Protein AF-A0A932F0N6-F1 (afdb_monomer_lite)

Secondary structure (DSSP, 8-state):
-----HHHHHHHHHHHHHHHHHHHHHH-S-HHHHHHHHHHHHHHHHHHHTSPP---------

Sequence (62 aa):
MNPMTPSSQLAERLLAHALLCRQIARQSWHEETAAELEKLAAECDLAAAMAPPTDDKNQSVH

Radius of gyration: 16.29 Å; chains: 1; bounding box: 37×20×47 Å

Structure (mmCIF, N/CA/C/O backbone):
data_AF-A0A932F0N6-F1
#
_entry.id   AF-A0A932F0N6-F1
#
loop_
_atom_site.group_PDB
_atom_site.id
_atom_site.type_symbol
_atom_site.label_atom_id
_atom_site.label_alt_id
_atom_site.label_comp_id
_atom_site.label_asym_id
_atom_site.label_entity_id
_atom_site.label_seq_id
_atom_site.pdbx_PDB_ins_code
_atom_site.Cartn_x
_atom_site.Cartn_y
_atom_site.Cartn_z
_atom_site.occupancy
_atom_site.B_iso_or_equiv
_atom_site.auth_seq_id
_atom_site.auth_comp_id
_atom_site.auth_asym_id
_atom_site.auth_atom_id
_atom_site.pdbx_PDB_model_num
ATOM 1 N N . MET A 1 1 ? 28.367 -4.718 -15.855 1.00 38.59 1 MET A N 1
ATOM 2 C CA . MET A 1 1 ? 27.294 -4.225 -14.966 1.00 38.59 1 MET A CA 1
ATOM 3 C C . MET A 1 1 ? 26.364 -3.403 -15.842 1.00 38.59 1 MET A C 1
ATOM 5 O O . MET A 1 1 ? 26.807 -2.381 -16.345 1.00 38.59 1 MET A O 1
ATOM 9 N N . ASN A 1 2 ? 25.170 -3.915 -16.156 1.00 44.31 2 ASN A N 1
ATOM 10 C CA . ASN A 1 2 ? 24.222 -3.224 -17.039 1.00 44.31 2 ASN A CA 1
ATOM 11 C C . ASN A 1 2 ? 23.665 -1.980 -16.328 1.00 44.31 2 ASN A C 1
ATOM 13 O O . ASN A 1 2 ? 23.256 -2.110 -15.172 1.00 44.31 2 ASN A O 1
ATOM 17 N N . PRO A 1 3 ? 23.631 -0.799 -16.971 1.00 47.28 3 PRO A N 1
ATOM 18 C CA . PRO A 1 3 ? 22.984 0.369 -16.393 1.00 47.28 3 PRO A CA 1
ATOM 19 C C . PRO A 1 3 ? 21.464 0.147 -16.404 1.00 47.28 3 PRO A C 1
ATOM 21 O O . PRO A 1 3 ? 20.815 0.231 -17.440 1.00 47.28 3 PRO A O 1
ATOM 24 N N . MET A 1 4 ? 20.903 -0.202 -15.246 1.00 51.12 4 MET A N 1
ATOM 25 C CA . MET A 1 4 ? 19.455 -0.301 -15.042 1.00 51.12 4 MET A CA 1
ATOM 26 C C . MET A 1 4 ? 18.836 1.101 -15.117 1.00 51.12 4 MET A C 1
ATOM 28 O O . MET A 1 4 ? 19.232 2.004 -14.379 1.00 51.12 4 MET A O 1
ATOM 32 N N . THR A 1 5 ? 17.886 1.286 -16.029 1.00 50.41 5 THR A N 1
ATOM 33 C CA . THR A 1 5 ? 17.288 2.580 -16.374 1.00 50.41 5 THR A CA 1
ATOM 34 C C . THR A 1 5 ? 16.363 3.133 -15.266 1.00 50.41 5 THR A C 1
ATOM 36 O O . THR A 1 5 ? 15.759 2.370 -14.509 1.00 50.41 5 THR A O 1
ATOM 39 N N . PRO A 1 6 ? 16.228 4.470 -15.138 1.00 56.78 6 PRO A N 1
ATOM 40 C CA . PRO A 1 6 ? 15.570 5.127 -13.999 1.00 56.78 6 PRO A CA 1
ATOM 41 C C . PRO A 1 6 ? 14.039 4.963 -13.909 1.00 56.78 6 PRO A C 1
ATOM 43 O O . PRO A 1 6 ? 13.495 5.120 -12.817 1.00 56.78 6 PRO A O 1
ATOM 46 N N . SER A 1 7 ? 13.321 4.638 -14.995 1.00 56.53 7 SER A N 1
ATOM 47 C CA . SER A 1 7 ? 11.858 4.434 -14.925 1.00 56.53 7 SER A CA 1
ATOM 48 C C . SER A 1 7 ? 11.473 3.061 -14.361 1.00 56.53 7 SER A C 1
ATOM 50 O O . SER A 1 7 ? 10.515 2.979 -13.593 1.00 56.53 7 SER A O 1
ATOM 52 N N . SER A 1 8 ? 12.269 2.015 -14.636 1.00 62.59 8 SER A N 1
ATOM 53 C CA . SER A 1 8 ? 12.126 0.690 -14.003 1.00 62.59 8 SER A CA 1
ATOM 54 C C . SER A 1 8 ? 12.244 0.806 -12.482 1.00 62.59 8 SER A C 1
ATOM 56 O O . SER A 1 8 ? 11.437 0.252 -11.742 1.00 62.59 8 SER A O 1
ATOM 58 N N . GLN A 1 9 ? 13.170 1.649 -12.006 1.00 80.38 9 GLN A N 1
ATOM 59 C CA . GLN A 1 9 ? 13.369 1.890 -10.575 1.00 80.38 9 GLN A CA 1
ATOM 60 C C . GLN A 1 9 ? 12.159 2.549 -9.903 1.00 80.38 9 GLN A C 1
ATOM 62 O O . GLN A 1 9 ? 11.900 2.290 -8.730 1.00 80.38 9 GLN A O 1
ATOM 67 N N . LEU A 1 10 ? 11.416 3.414 -10.603 1.00 85.81 10 LEU A N 1
ATOM 68 C CA . LEU A 1 10 ? 10.233 4.049 -10.022 1.00 85.81 10 LEU A CA 1
ATOM 69 C C . LEU A 1 10 ? 9.094 3.040 -9.852 1.00 85.81 10 LEU A C 1
ATOM 71 O O . LEU A 1 10 ? 8.527 2.959 -8.763 1.00 85.81 10 LEU A O 1
ATOM 75 N N . ALA A 1 11 ? 8.796 2.254 -10.890 1.00 88.56 11 ALA A N 1
ATOM 76 C CA . ALA A 1 11 ? 7.765 1.221 -10.823 1.00 88.56 11 ALA A CA 1
ATOM 77 C C . ALA A 1 11 ? 8.091 0.175 -9.742 1.00 88.56 11 ALA A C 1
ATOM 79 O O . ALA A 1 11 ? 7.243 -0.143 -8.912 1.00 88.56 11 ALA A O 1
ATOM 80 N N . GLU A 1 12 ? 9.343 -0.284 -9.671 1.00 89.00 12 GLU A N 1
ATOM 81 C CA . GLU A 1 12 ? 9.806 -1.216 -8.635 1.00 89.00 12 GLU A CA 1
ATOM 82 C C . GLU A 1 12 ? 9.666 -0.638 -7.220 1.00 89.00 12 GLU A C 1
ATOM 84 O O . GLU A 1 12 ? 9.198 -1.323 -6.309 1.00 89.00 12 GLU A O 1
ATOM 89 N N . ARG A 1 13 ? 10.018 0.640 -7.021 1.00 93.12 13 ARG A N 1
ATOM 90 C CA . ARG A 1 13 ? 9.859 1.318 -5.725 1.00 93.12 13 ARG A CA 1
ATOM 91 C C . ARG A 1 13 ? 8.394 1.464 -5.326 1.00 93.12 13 ARG A C 1
ATOM 93 O O . ARG A 1 13 ? 8.079 1.282 -4.153 1.00 93.12 13 ARG A O 1
ATOM 100 N N . LEU A 1 14 ? 7.515 1.781 -6.275 1.00 94.50 14 LEU A N 1
ATOM 101 C CA . LEU A 1 14 ? 6.075 1.881 -6.034 1.00 94.50 14 LEU A CA 1
ATOM 102 C C . LEU A 1 14 ? 5.487 0.524 -5.634 1.00 94.50 14 LEU A C 1
ATOM 104 O O . LEU A 1 14 ? 4.769 0.450 -4.641 1.00 94.50 14 LEU A O 1
ATOM 108 N N . LEU A 1 15 ? 5.866 -0.553 -6.325 1.00 94.75 15 LEU A N 1
ATOM 109 C CA . LEU A 1 15 ? 5.439 -1.912 -5.979 1.00 94.75 15 LEU A CA 1
ATOM 110 C C . LEU A 1 15 ? 5.960 -2.344 -4.601 1.00 94.75 15 LEU A C 1
ATOM 112 O O . LEU A 1 15 ? 5.210 -2.890 -3.791 1.00 94.75 15 LEU A O 1
ATOM 116 N N . ALA A 1 16 ? 7.229 -2.060 -4.292 1.00 95.88 16 ALA A N 1
ATOM 117 C CA . ALA A 1 16 ? 7.794 -2.339 -2.973 1.00 95.88 16 ALA A CA 1
ATOM 118 C C . ALA A 1 16 ? 7.051 -1.574 -1.863 1.00 95.88 16 ALA A C 1
ATOM 120 O O . ALA A 1 16 ? 6.786 -2.126 -0.793 1.00 95.88 16 ALA A O 1
ATOM 121 N N . HIS A 1 17 ? 6.670 -0.323 -2.126 1.00 96.75 17 HIS A N 1
ATOM 122 C CA . HIS A 1 17 ? 5.903 0.484 -1.184 1.00 96.75 17 HIS A CA 1
ATOM 123 C C . HIS A 1 17 ? 4.476 -0.049 -0.998 1.00 96.75 17 HIS A C 1
ATOM 125 O O . HIS A 1 17 ? 4.033 -0.199 0.140 1.00 96.75 17 HIS A O 1
ATOM 131 N N . ALA A 1 18 ? 3.794 -0.435 -2.081 1.00 97.44 18 ALA A N 1
ATOM 132 C CA . ALA A 1 18 ? 2.469 -1.051 -2.025 1.00 97.44 18 ALA A CA 1
ATOM 133 C C . ALA A 1 18 ? 2.458 -2.324 -1.163 1.00 97.44 18 ALA A C 1
ATOM 135 O O . ALA A 1 18 ? 1.563 -2.524 -0.335 1.00 97.44 18 ALA A O 1
ATOM 136 N N . LEU A 1 19 ? 3.479 -3.175 -1.314 1.00 97.62 19 LEU A N 1
ATOM 137 C CA . LEU A 1 19 ? 3.646 -4.378 -0.496 1.00 97.62 19 LEU A CA 1
ATOM 138 C C . LEU A 1 19 ? 3.815 -4.044 0.990 1.00 97.62 19 LEU A C 1
ATOM 140 O O . LEU A 1 19 ? 3.171 -4.675 1.831 1.00 97.62 19 LEU A O 1
ATOM 144 N N . LEU A 1 20 ? 4.628 -3.036 1.313 1.00 98.06 20 LEU A N 1
ATOM 145 C CA . LEU A 1 20 ? 4.825 -2.594 2.691 1.00 98.06 20 LEU A CA 1
ATOM 146 C C . LEU A 1 20 ? 3.524 -2.051 3.300 1.00 98.06 20 LEU A C 1
ATOM 148 O O . LEU A 1 20 ? 3.159 -2.455 4.403 1.00 98.06 20 LEU A O 1
ATOM 152 N N . CYS A 1 21 ? 2.788 -1.202 2.578 1.00 98.06 21 CYS A N 1
ATOM 153 C CA . CYS A 1 21 ? 1.501 -0.671 3.033 1.00 98.06 21 CYS A CA 1
ATOM 154 C C . CYS A 1 21 ? 0.505 -1.794 3.354 1.00 98.06 21 CYS A C 1
ATOM 156 O O . CYS A 1 21 ? -0.091 -1.792 4.430 1.00 98.06 21 CYS A O 1
ATOM 158 N N . ARG A 1 22 ? 0.399 -2.817 2.494 1.00 98.19 22 ARG A N 1
ATOM 159 C CA . ARG A 1 22 ? -0.437 -4.007 2.751 1.00 98.19 22 ARG A CA 1
ATOM 160 C C . ARG A 1 22 ? 0.020 -4.795 3.976 1.00 98.19 22 ARG A C 1
ATOM 162 O O . ARG A 1 22 ? -0.807 -5.296 4.735 1.00 98.19 22 ARG A O 1
ATOM 169 N N . GLN A 1 23 ? 1.330 -4.930 4.175 1.00 98.31 23 GLN A N 1
ATOM 170 C CA . GLN A 1 23 ? 1.878 -5.634 5.331 1.00 98.31 23 GLN A CA 1
ATOM 171 C C . GLN A 1 23 ? 1.571 -4.902 6.645 1.00 98.31 23 GLN A C 1
ATOM 173 O O . GLN A 1 23 ? 1.275 -5.564 7.642 1.00 98.31 23 GLN A O 1
ATOM 178 N N . ILE A 1 24 ? 1.623 -3.568 6.646 1.00 97.75 24 ILE A N 1
ATOM 179 C CA . ILE A 1 24 ? 1.258 -2.746 7.807 1.00 97.75 24 ILE A CA 1
ATOM 180 C C . ILE A 1 24 ? -0.256 -2.802 8.033 1.00 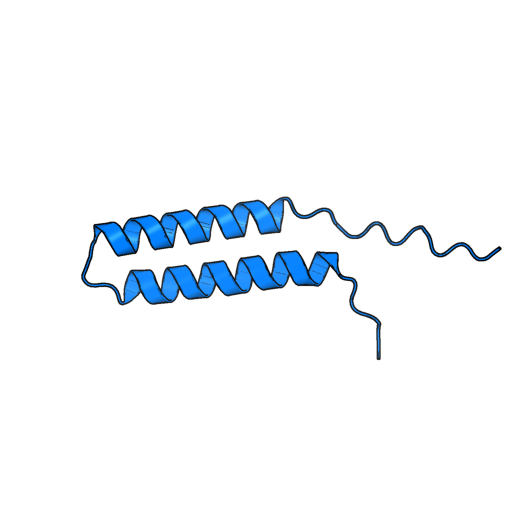97.75 24 ILE A C 1
ATOM 182 O O . ILE A 1 24 ? -0.677 -3.034 9.161 1.00 97.75 24 ILE A O 1
ATOM 186 N N . ALA A 1 25 ? -1.072 -2.682 6.980 1.00 97.25 25 ALA A N 1
ATOM 187 C CA . ALA A 1 25 ? -2.531 -2.757 7.077 1.00 97.25 25 ALA A CA 1
ATOM 188 C C . ALA A 1 25 ? -2.998 -4.052 7.759 1.00 97.25 25 ALA A C 1
ATOM 190 O O . ALA A 1 25 ? -3.776 -4.006 8.705 1.00 97.25 25 ALA A O 1
ATOM 191 N N . ARG A 1 26 ? -2.434 -5.201 7.359 1.00 97.00 26 ARG A N 1
ATOM 192 C CA . ARG A 1 26 ? -2.735 -6.518 7.956 1.00 97.00 26 ARG A CA 1
ATOM 193 C C . ARG A 1 26 ? -2.367 -6.638 9.435 1.00 97.00 26 ARG A C 1
ATOM 195 O O . ARG A 1 26 ? -2.906 -7.501 10.119 1.00 97.00 26 ARG A O 1
ATOM 202 N N . GLN A 1 27 ? -1.411 -5.839 9.901 1.00 97.19 27 GLN A N 1
ATOM 203 C CA . GLN A 1 27 ? -0.956 -5.828 11.294 1.00 97.19 27 GLN A CA 1
ATOM 204 C C . GLN A 1 27 ? -1.602 -4.702 12.113 1.00 97.19 27 GLN A C 1
ATOM 206 O O . GLN A 1 27 ? -1.416 -4.651 13.326 1.00 97.19 27 GLN A O 1
ATOM 211 N N . SER A 1 28 ? -2.347 -3.803 11.469 1.00 94.88 28 SER A N 1
ATOM 212 C CA . SER A 1 28 ? -3.029 -2.699 12.131 1.00 94.88 28 SER A CA 1
ATOM 213 C C . SER A 1 28 ? -4.275 -3.199 12.858 1.00 94.88 28 SER A C 1
ATOM 215 O O . SER A 1 28 ? -5.082 -3.938 12.301 1.00 94.88 28 SER A O 1
ATOM 217 N N . TRP A 1 29 ? -4.465 -2.748 14.098 1.00 94.94 29 TRP A N 1
ATOM 218 C CA . TRP A 1 29 ? -5.716 -2.933 14.846 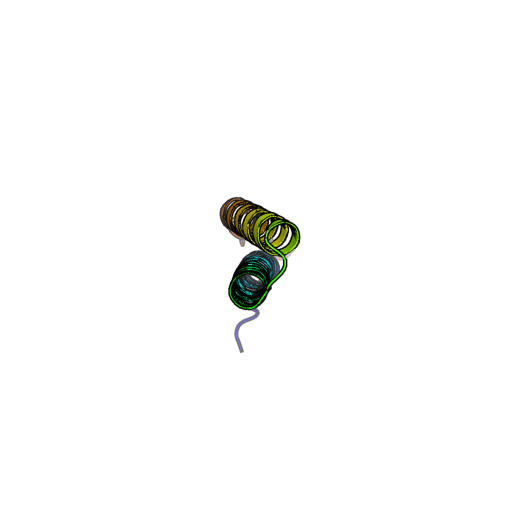1.00 94.94 29 TRP A CA 1
ATOM 219 C C . TRP A 1 29 ? -6.705 -1.779 14.653 1.00 94.94 29 TRP A C 1
ATOM 221 O O . TRP A 1 29 ? -7.841 -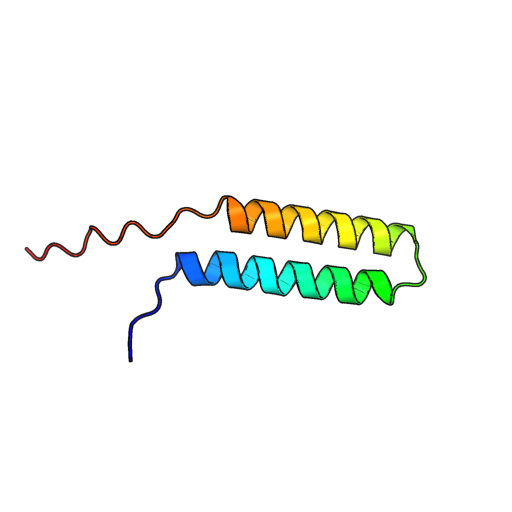1.857 15.110 1.00 94.94 29 TRP A O 1
ATOM 231 N N . HIS A 1 30 ? -6.284 -0.712 13.972 1.00 96.44 30 HIS A N 1
ATOM 232 C CA . HIS A 1 30 ? -7.153 0.390 13.580 1.00 96.44 30 HIS A CA 1
ATOM 233 C C . HIS A 1 30 ? -7.677 0.137 12.167 1.00 96.44 30 HIS A C 1
ATOM 235 O O . HIS A 1 30 ? -6.911 0.225 11.203 1.00 96.44 30 HIS A O 1
ATOM 241 N N . GLU A 1 31 ? -8.971 -0.170 12.057 1.00 95.00 31 GLU A N 1
ATOM 242 C CA . GLU A 1 31 ? -9.633 -0.497 10.785 1.00 95.00 31 GLU A CA 1
ATOM 243 C C . GLU A 1 31 ? -9.540 0.650 9.771 1.00 95.00 31 GLU A C 1
ATOM 245 O O . GLU A 1 31 ? -9.218 0.418 8.610 1.00 95.00 31 GLU A O 1
ATOM 250 N N . GLU A 1 32 ? -9.729 1.896 10.216 1.00 96.81 32 GLU A N 1
ATOM 251 C CA . GLU A 1 32 ? -9.602 3.086 9.362 1.00 96.81 32 GLU A CA 1
ATOM 252 C C . GLU A 1 32 ? -8.182 3.224 8.792 1.00 96.81 32 GLU A C 1
ATOM 254 O O . GLU A 1 32 ? -7.995 3.408 7.591 1.00 96.81 32 GLU A O 1
ATOM 259 N N . THR A 1 33 ? -7.159 3.049 9.632 1.00 96.06 33 THR A N 1
ATOM 260 C CA . THR A 1 33 ? -5.758 3.087 9.193 1.00 96.06 33 THR A CA 1
ATOM 261 C C . THR A 1 33 ? -5.429 1.937 8.243 1.00 96.06 33 THR A C 1
ATOM 263 O O . THR A 1 33 ? -4.697 2.136 7.276 1.00 96.06 33 THR A O 1
ATOM 266 N N . ALA A 1 34 ? -5.966 0.738 8.491 1.00 97.62 34 ALA A N 1
ATOM 267 C CA . ALA A 1 34 ? -5.782 -0.402 7.599 1.00 97.62 34 ALA A CA 1
ATOM 268 C C . ALA A 1 34 ? -6.393 -0.128 6.215 1.00 97.62 34 ALA A C 1
ATOM 270 O O . ALA A 1 34 ? -5.729 -0.356 5.205 1.00 97.62 34 ALA A O 1
ATOM 271 N N . ALA A 1 35 ? -7.605 0.431 6.168 1.00 97.56 35 ALA A N 1
ATOM 272 C CA . ALA A 1 35 ? -8.286 0.776 4.924 1.00 97.56 35 ALA A CA 1
ATOM 273 C C . ALA A 1 35 ? -7.536 1.853 4.118 1.00 97.56 35 ALA A C 1
ATOM 275 O O . ALA A 1 35 ? -7.348 1.698 2.911 1.00 97.56 35 ALA A O 1
ATOM 276 N N . GLU A 1 36 ? -7.047 2.913 4.771 1.00 98.31 36 GLU A N 1
ATOM 277 C CA . GLU A 1 36 ? -6.244 3.953 4.108 1.00 98.31 36 GLU A CA 1
ATOM 278 C C . GLU A 1 36 ? -4.916 3.397 3.563 1.00 98.31 36 GLU A C 1
ATOM 280 O O . GLU A 1 36 ? -4.506 3.726 2.450 1.00 98.31 36 GLU A O 1
ATOM 285 N N . LEU A 1 37 ? -4.261 2.490 4.296 1.00 98.38 37 LEU A N 1
ATOM 286 C CA . LEU A 1 37 ? -3.045 1.820 3.826 1.00 98.38 37 LEU A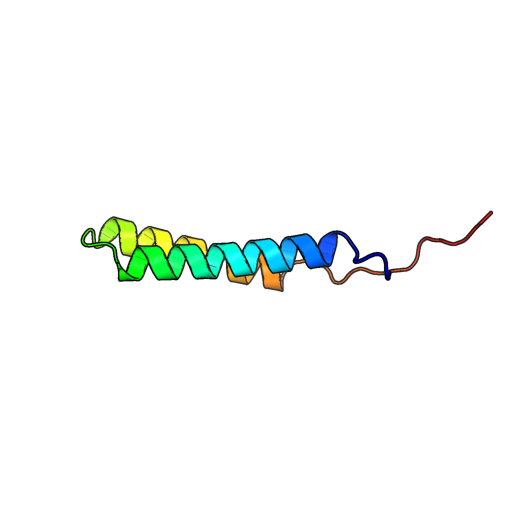 CA 1
ATOM 287 C C . LEU A 1 37 ? -3.308 0.888 2.634 1.00 98.38 37 LEU A C 1
ATOM 289 O O . LEU A 1 37 ? -2.493 0.831 1.711 1.00 98.38 37 LEU A O 1
ATOM 293 N N . GLU A 1 38 ? -4.429 0.164 2.622 1.00 98.19 38 GLU A N 1
ATOM 294 C CA . GLU A 1 38 ? -4.820 -0.661 1.474 1.00 98.19 38 GLU A CA 1
ATOM 295 C C . GLU A 1 38 ? -5.121 0.188 0.238 1.00 98.19 38 GLU A C 1
ATOM 297 O O . GLU A 1 38 ? -4.682 -0.153 -0.866 1.00 98.19 38 GLU A O 1
ATOM 302 N N . LYS A 1 39 ? -5.805 1.320 0.423 1.00 98.31 39 LYS A N 1
ATOM 303 C CA . LYS A 1 39 ? -6.065 2.288 -0.643 1.00 98.31 39 LYS A CA 1
ATOM 304 C C . LYS A 1 39 ? -4.763 2.855 -1.209 1.00 98.31 39 LYS A C 1
ATOM 306 O O . LYS A 1 39 ? -4.567 2.819 -2.422 1.00 98.31 39 LYS A O 1
ATOM 311 N N . LEU A 1 40 ? -3.842 3.288 -0.347 1.00 97.81 40 LEU A N 1
ATOM 312 C CA . LEU A 1 40 ? -2.532 3.793 -0.765 1.00 97.81 40 LEU A CA 1
ATOM 313 C C . LEU A 1 40 ? -1.733 2.736 -1.543 1.00 97.81 40 LEU A C 1
ATOM 315 O O . LEU A 1 40 ? -1.090 3.051 -2.546 1.00 97.81 40 LEU A O 1
ATOM 319 N N . ALA A 1 41 ? -1.794 1.469 -1.124 1.00 97.94 41 ALA A N 1
ATOM 320 C CA . ALA A 1 41 ? -1.161 0.378 -1.857 1.00 97.94 41 ALA A CA 1
ATOM 321 C C . ALA A 1 41 ? -1.756 0.195 -3.263 1.00 97.94 41 ALA A C 1
ATOM 323 O O . ALA A 1 41 ? -1.012 -0.016 -4.218 1.00 97.94 41 ALA A O 1
ATOM 324 N N . ALA A 1 42 ? -3.080 0.297 -3.405 1.00 97.75 42 ALA A N 1
ATOM 325 C CA . ALA A 1 42 ? -3.745 0.214 -4.704 1.00 97.75 42 ALA A CA 1
ATOM 326 C C . ALA A 1 42 ? -3.370 1.389 -5.627 1.00 97.75 42 ALA A C 1
ATOM 328 O O . ALA A 1 42 ? -3.138 1.186 -6.818 1.00 97.75 42 ALA A O 1
ATOM 329 N N . GLU A 1 43 ? -3.252 2.603 -5.082 1.00 97.69 43 GLU A N 1
ATOM 330 C CA . GLU A 1 43 ? -2.780 3.777 -5.828 1.00 97.69 43 GLU A CA 1
ATOM 331 C C . GLU A 1 43 ? -1.330 3.601 -6.309 1.00 97.69 43 GLU A C 1
ATOM 333 O O . GLU A 1 43 ? -1.013 3.929 -7.454 1.00 97.69 43 GLU A O 1
ATOM 338 N N . CYS A 1 44 ? -0.460 3.023 -5.475 1.00 96.00 44 CYS A N 1
ATOM 339 C CA . CYS A 1 44 ? 0.917 2.706 -5.855 1.00 96.00 44 CYS A CA 1
ATOM 340 C C . CYS A 1 44 ? 0.989 1.656 -6.976 1.00 96.00 44 CYS A C 1
ATOM 342 O O . CYS A 1 44 ? 1.762 1.834 -7.917 1.00 96.00 44 CYS A O 1
ATOM 344 N N . ASP A 1 45 ? 0.174 0.596 -6.913 1.00 95.44 45 ASP A N 1
ATOM 345 C CA . ASP A 1 45 ? 0.096 -0.422 -7.971 1.00 95.44 45 ASP A CA 1
ATOM 346 C C . ASP A 1 45 ? -0.360 0.194 -9.303 1.00 95.44 45 ASP A C 1
ATOM 348 O O . ASP A 1 45 ? 0.227 -0.075 -10.353 1.00 95.44 45 ASP A O 1
ATOM 352 N N . LEU A 1 46 ? -1.373 1.067 -9.264 1.00 94.81 46 LEU A N 1
ATOM 353 C CA . LEU A 1 46 ? -1.855 1.775 -10.449 1.00 94.81 46 LEU A CA 1
ATOM 354 C C . LEU A 1 46 ? -0.767 2.683 -11.035 1.00 94.81 46 LEU A C 1
ATOM 356 O O . LEU A 1 46 ? -0.525 2.661 -12.241 1.00 94.81 46 LEU A O 1
ATOM 360 N N . ALA A 1 47 ? -0.078 3.447 -10.187 1.00 91.81 47 ALA A N 1
ATOM 361 C CA . ALA A 1 47 ? 1.011 4.318 -10.613 1.00 91.81 47 ALA A CA 1
ATOM 362 C C . ALA A 1 47 ? 2.184 3.526 -11.217 1.00 91.81 47 ALA A C 1
ATOM 364 O O . ALA A 1 47 ? 2.762 3.958 -12.214 1.00 91.81 47 ALA A O 1
ATOM 365 N N . ALA A 1 48 ? 2.506 2.353 -10.664 1.00 91.25 48 ALA A N 1
ATOM 366 C CA . ALA A 1 48 ? 3.521 1.462 -11.219 1.00 91.25 48 ALA A CA 1
ATOM 367 C C . ALA A 1 48 ? 3.107 0.908 -12.592 1.00 91.25 48 ALA A C 1
ATOM 369 O O . ALA A 1 48 ? 3.929 0.869 -13.503 1.00 91.25 48 ALA A O 1
ATOM 370 N N . ALA A 1 49 ? 1.836 0.530 -12.764 1.00 89.94 49 ALA A N 1
ATOM 371 C CA . ALA A 1 49 ? 1.304 0.041 -14.037 1.00 89.94 49 ALA A CA 1
ATOM 372 C C . ALA A 1 49 ? 1.241 1.130 -15.122 1.00 89.94 49 ALA A C 1
ATOM 374 O O . ALA A 1 49 ? 1.363 0.833 -16.309 1.00 89.94 49 ALA A O 1
ATOM 375 N N . MET A 1 50 ? 1.053 2.389 -14.719 1.00 88.19 50 MET A N 1
ATOM 376 C CA . MET A 1 50 ? 1.035 3.550 -15.614 1.00 88.19 50 MET A CA 1
ATOM 377 C C . MET A 1 50 ? 2.426 4.139 -15.882 1.00 88.19 50 MET A C 1
ATOM 379 O O . MET A 1 50 ? 2.547 5.057 -16.696 1.00 88.19 50 MET A O 1
ATOM 383 N N . ALA A 1 51 ? 3.471 3.649 -15.209 1.00 80.00 51 ALA A N 1
ATOM 384 C CA . ALA A 1 51 ? 4.826 4.117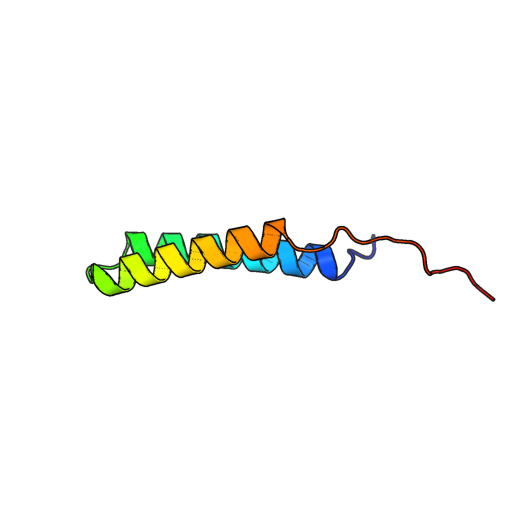 -15.442 1.00 80.00 51 ALA A CA 1
ATOM 385 C C . ALA A 1 51 ? 5.225 3.809 -16.898 1.00 80.00 51 ALA A C 1
ATOM 387 O O . ALA A 1 51 ? 5.108 2.661 -17.336 1.00 80.00 51 ALA A O 1
ATOM 388 N N . PRO A 1 52 ? 5.677 4.810 -17.674 1.00 66.62 52 PRO A N 1
ATOM 389 C CA . PRO A 1 52 ? 6.013 4.590 -19.070 1.00 66.62 52 PRO A CA 1
ATOM 390 C C . PRO A 1 52 ? 7.159 3.571 -19.182 1.00 66.62 52 PRO A C 1
ATOM 392 O O . PRO A 1 52 ? 8.161 3.698 -18.461 1.00 66.62 52 PRO A O 1
ATOM 395 N N . PRO A 1 53 ? 7.052 2.579 -20.089 1.00 60.91 53 PRO A N 1
ATOM 396 C CA . PRO A 1 53 ? 8.191 1.741 -20.427 1.00 60.91 53 PRO A CA 1
ATOM 397 C C . PRO A 1 53 ? 9.295 2.650 -20.971 1.00 60.91 53 PRO A C 1
ATOM 399 O O . PRO A 1 53 ? 9.029 3.569 -21.746 1.00 60.91 53 PRO A O 1
ATOM 402 N N . THR A 1 54 ? 10.528 2.448 -20.516 1.00 59.47 54 THR A N 1
ATOM 403 C CA . THR A 1 54 ? 11.695 3.199 -20.983 1.00 59.47 54 THR A CA 1
ATOM 404 C C . THR A 1 54 ? 11.840 3.025 -22.492 1.00 59.47 54 THR A C 1
ATOM 406 O O . THR A 1 54 ? 12.266 1.976 -22.965 1.00 59.47 54 THR A O 1
ATOM 409 N N . ASP A 1 55 ? 11.487 4.057 -23.257 1.00 49.81 55 ASP A N 1
ATOM 410 C CA . ASP A 1 55 ? 11.865 4.149 -24.663 1.00 49.81 55 ASP A CA 1
ATOM 411 C C . ASP A 1 55 ? 13.358 4.505 -24.702 1.00 49.81 55 ASP A C 1
ATOM 413 O O . ASP A 1 55 ? 13.768 5.660 -24.563 1.00 49.81 55 ASP A O 1
ATOM 417 N N . ASP A 1 56 ? 14.194 3.470 -24.776 1.00 54.28 56 ASP A N 1
ATOM 418 C CA . ASP A 1 56 ? 15.654 3.548 -24.863 1.00 54.28 56 ASP A CA 1
ATOM 419 C C . ASP A 1 56 ? 16.081 3.958 -26.286 1.00 54.28 56 ASP A C 1
ATOM 421 O O . ASP A 1 56 ? 16.725 3.221 -27.035 1.00 54.28 56 ASP A O 1
ATOM 425 N N . LYS A 1 57 ? 15.637 5.145 -26.711 1.00 50.75 57 LYS A N 1
ATOM 426 C CA . LYS A 1 57 ? 16.001 5.756 -27.993 1.00 50.75 57 LYS A CA 1
ATOM 427 C C . LYS A 1 57 ? 16.285 7.242 -27.840 1.00 50.75 57 LYS A C 1
ATOM 429 O O . LYS A 1 57 ? 15.645 8.070 -28.476 1.00 50.75 57 LYS A O 1
ATOM 434 N N . ASN A 1 58 ? 17.290 7.595 -27.039 1.00 48.62 58 ASN A N 1
ATOM 435 C CA . ASN A 1 58 ? 18.057 8.809 -27.334 1.00 48.62 58 ASN A CA 1
ATOM 436 C C . ASN A 1 58 ? 19.492 8.789 -26.782 1.00 48.62 58 ASN A C 1
ATOM 438 O O . ASN A 1 58 ? 19.941 9.730 -26.136 1.00 48.62 58 ASN A O 1
ATOM 442 N N . GLN A 1 59 ? 20.233 7.717 -27.062 1.00 53.16 59 GLN A N 1
ATOM 443 C CA . GLN A 1 59 ? 21.693 7.789 -27.152 1.00 53.16 59 GLN A CA 1
ATOM 444 C C . GLN A 1 59 ? 22.099 7.620 -28.616 1.00 53.16 59 GLN A C 1
ATOM 446 O O . GLN A 1 59 ? 2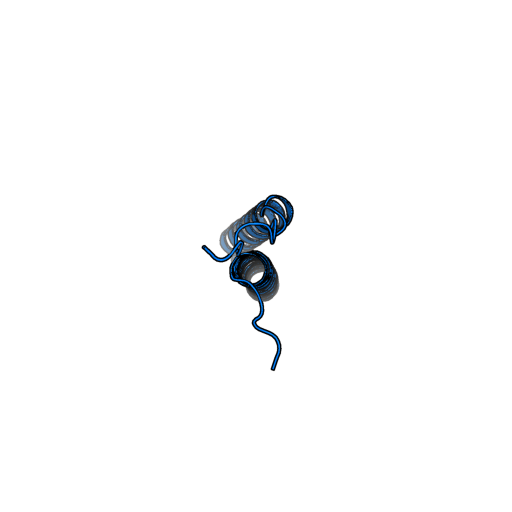2.711 6.630 -29.001 1.00 53.16 59 GLN A O 1
ATOM 451 N N . SER A 1 60 ? 21.720 8.585 -29.458 1.00 46.34 60 SER A N 1
ATOM 452 C CA . SER A 1 60 ? 22.382 8.756 -30.746 1.00 46.34 60 SER A CA 1
ATOM 453 C C . SER A 1 60 ? 23.450 9.823 -30.570 1.00 46.34 60 SER A C 1
ATOM 455 O O . SER A 1 60 ? 23.167 11.009 -30.443 1.00 46.34 60 SER A O 1
ATOM 457 N N . VAL A 1 61 ? 24.681 9.336 -30.497 1.00 53.16 61 VAL A N 1
ATOM 458 C CA . VAL A 1 61 ? 25.930 10.083 -30.589 1.00 53.16 61 VAL A CA 1
ATOM 459 C C . VAL A 1 61 ? 25.883 11.033 -31.792 1.00 53.16 61 VAL A C 1
ATOM 461 O O . VAL A 1 61 ? 25.681 10.569 -32.918 1.00 53.16 61 VAL A O 1
ATOM 464 N N . HIS A 1 62 ? 26.112 12.327 -31.563 1.00 43.97 62 HIS A N 1
ATOM 465 C CA . HIS A 1 62 ? 26.809 13.220 -32.494 1.00 43.97 62 HIS A CA 1
ATOM 466 C C . HIS A 1 62 ? 27.464 14.366 -31.728 1.00 43.97 62 HIS A C 1
ATOM 468 O O . HIS A 1 62 ? 26.753 15.022 -30.936 1.00 43.97 62 HIS A O 1
#

pLDDT: mean 81.8, std 20.29, range [38.59, 98.38]

Foldseek 3Di:
DDPDDDLLVQLVVLQVQLVVLQVVLVVDPDVVSSVVSNVSSVVSNVVSVPRDDDPPPDPDDD